Protein AF-A0A1S1RMV4-F1 (afdb_monomer_lite)

Secondary structure (DSSP, 8-state):
-----------PPPPPP-PPPTTPPSPSS-TT-B--SHHHHHHHTT--TTSHHHHHHHHHHT--HHHHHHHHHHSHHHHHHHHHHHH--SS--BHHHHHHHHHHHHTT--

Radius of gyration: 17.48 Å; chains: 1; bounding box: 34×52×51 Å

pLDDT: mean 86.1, std 17.32, range [43.5, 98.0]

Structure (mmCIF, N/CA/C/O backbone):
data_AF-A0A1S1RMV4-F1
#
_entry.id   AF-A0A1S1RMV4-F1
#
loop_
_atom_site.group_PDB
_atom_site.id
_atom_site.type_symbol
_atom_site.label_atom_id
_atom_site.label_alt_id
_atom_site.label_comp_id
_atom_site.label_asym_id
_atom_site.label_entity_id
_atom_site.label_seq_id
_atom_site.pdbx_PDB_ins_code
_atom_site.Cartn_x
_atom_site.Cartn_y
_atom_site.Cartn_z
_atom_site.occupancy
_atom_site.B_iso_or_equiv
_atom_site.auth_seq_id
_atom_site.auth_comp_id
_atom_site.auth_asym_id
_atom_site.auth_atom_id
_atom_site.pdbx_PDB_model_num
ATOM 1 N N . MET A 1 1 ? 20.448 40.336 -37.670 1.00 48.19 1 MET A N 1
ATOM 2 C CA . MET A 1 1 ? 21.277 39.481 -36.791 1.00 48.19 1 MET A CA 1
ATOM 3 C C . MET A 1 1 ? 20.400 39.172 -35.580 1.00 48.19 1 MET A C 1
ATOM 5 O O . MET A 1 1 ? 20.154 40.092 -34.823 1.00 48.19 1 MET A O 1
ATOM 9 N N . GLY A 1 2 ? 19.611 38.089 -35.540 1.00 43.50 2 GLY A N 1
ATOM 10 C CA . GLY A 1 2 ? 20.026 36.703 -35.251 1.00 43.50 2 GLY A CA 1
ATOM 11 C C . GLY A 1 2 ? 20.672 36.652 -33.860 1.00 43.50 2 GLY A C 1
ATOM 12 O O . GLY A 1 2 ? 21.770 37.173 -33.739 1.00 43.50 2 GLY A O 1
ATOM 13 N N . GLY A 1 3 ? 20.090 36.156 -32.769 1.00 44.12 3 GLY A N 1
ATOM 14 C CA . GLY A 1 3 ? 19.024 35.174 -32.568 1.00 44.12 3 GLY A CA 1
ATOM 15 C C . GLY A 1 3 ? 19.479 34.256 -31.422 1.00 44.12 3 GLY A C 1
ATOM 16 O O . GLY A 1 3 ? 20.334 33.409 -31.634 1.00 44.12 3 GLY A O 1
ATOM 17 N N . GLU A 1 4 ? 18.988 34.552 -30.218 1.00 50.44 4 GLU A N 1
ATOM 18 C CA . GLU A 1 4 ? 18.874 33.756 -28.980 1.00 50.44 4 GLU A CA 1
ATOM 19 C C . GLU A 1 4 ? 19.614 32.402 -28.877 1.00 50.44 4 GLU A C 1
ATOM 21 O O . GLU A 1 4 ? 19.251 31.409 -29.501 1.00 50.44 4 GLU A O 1
ATOM 2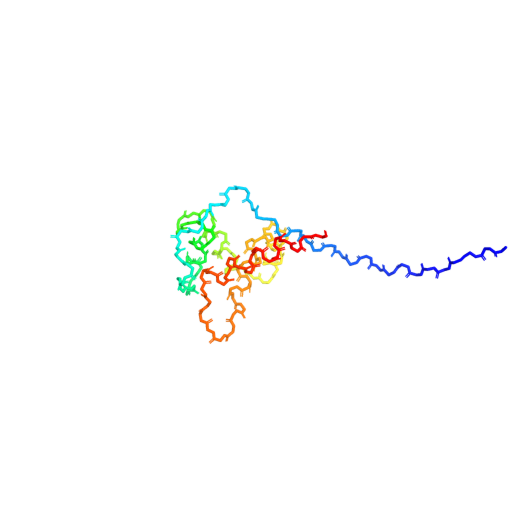6 N N . GLY A 1 5 ? 20.589 32.332 -27.963 1.00 43.97 5 GLY A N 1
ATOM 27 C CA . GLY A 1 5 ? 21.186 31.088 -27.470 1.00 43.97 5 GLY A CA 1
ATOM 28 C C . GLY A 1 5 ? 20.604 30.697 -26.111 1.00 43.97 5 GLY A C 1
ATOM 29 O O . GLY A 1 5 ? 21.245 30.895 -25.083 1.00 43.97 5 GLY A O 1
ATOM 30 N N . GLY A 1 6 ? 19.380 30.168 -26.095 1.00 46.47 6 GLY A N 1
ATOM 31 C CA . GLY A 1 6 ? 18.793 29.545 -24.909 1.00 46.47 6 GLY A CA 1
ATOM 32 C C . GLY A 1 6 ? 19.324 28.123 -24.737 1.00 46.47 6 GLY A C 1
ATOM 33 O O . GLY A 1 6 ? 18.925 27.213 -25.459 1.00 46.47 6 GLY A O 1
ATOM 34 N N . THR A 1 7 ? 20.232 27.912 -23.786 1.00 48.56 7 THR A N 1
ATOM 35 C CA . THR A 1 7 ? 20.706 26.580 -23.389 1.00 48.56 7 THR A CA 1
ATOM 36 C C . THR A 1 7 ? 19.579 25.806 -22.705 1.00 48.56 7 THR A C 1
ATOM 38 O O . THR A 1 7 ? 19.363 25.935 -21.499 1.00 48.56 7 THR A O 1
ATOM 41 N N . GLY A 1 8 ? 18.855 24.997 -23.480 1.00 45.00 8 GLY A N 1
ATOM 42 C CA . GLY A 1 8 ? 17.948 23.977 -22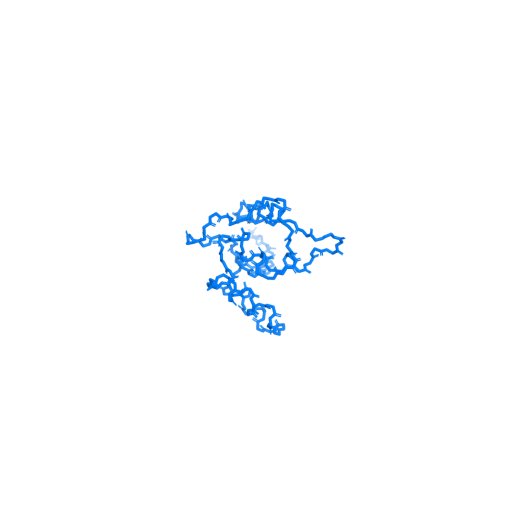.967 1.00 45.00 8 GLY A CA 1
ATOM 43 C C . GLY A 1 8 ? 18.745 22.919 -22.208 1.00 45.00 8 GLY A C 1
ATOM 44 O O . GLY A 1 8 ? 19.361 22.044 -22.813 1.00 45.00 8 GLY A O 1
ATOM 45 N N . GLY A 1 9 ? 18.767 23.025 -20.878 1.00 43.91 9 GLY A N 1
ATOM 46 C CA . GLY A 1 9 ? 19.275 21.962 -20.013 1.00 43.91 9 GLY A CA 1
ATOM 47 C C . GLY A 1 9 ? 18.513 20.653 -20.265 1.00 43.91 9 GLY A C 1
ATOM 48 O O . GLY A 1 9 ? 17.359 20.698 -20.701 1.00 43.91 9 GLY A O 1
ATOM 49 N N . PRO A 1 10 ? 19.132 19.485 -20.018 1.00 47.22 10 PRO A N 1
ATOM 50 C CA . PRO A 1 10 ? 18.503 18.202 -20.297 1.00 47.22 10 PRO A CA 1
ATOM 51 C C . PRO A 1 10 ? 17.166 18.121 -19.562 1.00 47.22 10 PRO A C 1
ATOM 53 O O . PRO A 1 10 ? 17.108 18.286 -18.340 1.00 47.22 10 PRO A O 1
ATOM 56 N N . ALA A 1 11 ? 16.094 17.893 -20.324 1.00 51.66 11 ALA A N 1
ATOM 57 C CA . ALA A 1 11 ? 14.762 17.689 -19.785 1.00 51.66 11 ALA A CA 1
ATOM 58 C C . ALA A 1 11 ? 14.845 16.584 -18.730 1.00 51.66 11 ALA A C 1
ATOM 60 O O . ALA A 1 11 ? 15.192 15.439 -19.029 1.00 51.66 11 ALA A O 1
ATOM 61 N N . ARG A 1 12 ? 14.591 16.952 -17.471 1.00 47.34 12 ARG A N 1
ATOM 62 C CA . ARG A 1 12 ? 14.507 15.997 -16.370 1.00 47.34 12 ARG A CA 1
ATOM 63 C C . ARG A 1 12 ? 13.507 14.921 -16.807 1.00 47.34 12 ARG A C 1
ATOM 65 O O . ARG A 1 12 ? 12.409 15.303 -17.216 1.00 47.34 12 ARG A O 1
ATOM 72 N N . PRO A 1 13 ? 13.852 13.620 -16.771 1.00 50.41 13 PRO A N 1
ATOM 73 C CA . PRO A 1 13 ? 12.902 12.588 -17.154 1.00 50.41 13 PRO A CA 1
ATOM 74 C C . PRO A 1 13 ? 11.644 12.780 -16.311 1.00 50.41 13 PRO A C 1
ATOM 76 O O . PRO A 1 13 ? 11.724 12.864 -15.080 1.00 50.41 13 PRO A O 1
ATOM 79 N N . ALA A 1 14 ? 10.507 12.946 -16.987 1.00 56.53 14 ALA A N 1
ATOM 80 C CA . ALA A 1 14 ? 9.228 13.119 -16.324 1.00 56.53 14 ALA A CA 1
ATOM 81 C C . ALA A 1 14 ? 9.022 11.922 -15.392 1.00 56.53 14 ALA A C 1
ATOM 83 O O . ALA A 1 14 ? 9.171 10.769 -15.807 1.00 56.53 14 ALA A O 1
ATOM 84 N N . ARG A 1 15 ? 8.739 12.186 -14.111 1.00 60.19 15 ARG A N 1
ATOM 85 C CA . ARG A 1 15 ? 8.345 11.106 -13.204 1.00 60.19 15 ARG A CA 1
ATOM 86 C C . ARG A 1 15 ? 7.093 10.446 -13.789 1.00 60.19 15 ARG A C 1
ATOM 88 O O . ARG A 1 15 ? 6.208 11.178 -14.234 1.00 60.19 15 ARG A O 1
ATOM 95 N N . PRO A 1 16 ? 7.000 9.104 -13.786 1.00 65.81 16 PRO A N 1
ATOM 96 C CA . PRO A 1 16 ? 5.772 8.429 -14.176 1.00 65.81 16 PRO A CA 1
ATOM 97 C C . PRO A 1 16 ? 4.601 9.002 -13.380 1.00 65.81 16 PRO A C 1
ATOM 99 O O . PRO A 1 16 ? 4.718 9.197 -12.167 1.00 65.81 16 PRO A O 1
ATOM 102 N N . ALA A 1 17 ? 3.488 9.279 -14.058 1.00 70.44 17 ALA A N 1
ATOM 103 C CA . ALA A 1 17 ? 2.276 9.708 -13.382 1.00 70.44 17 ALA A CA 1
ATOM 104 C C . ALA A 1 17 ? 1.840 8.614 -12.392 1.00 70.44 17 ALA A C 1
ATOM 106 O O . ALA A 1 17 ? 1.746 7.435 -12.747 1.00 70.44 17 ALA A O 1
ATOM 107 N N . LEU A 1 18 ? 1.587 9.004 -11.143 1.00 87.00 18 LEU A N 1
ATOM 108 C CA . LEU A 1 18 ? 1.127 8.107 -10.085 1.00 87.00 18 LEU A CA 1
ATOM 109 C C . LEU A 1 18 ? -0.382 7.906 -10.219 1.00 87.00 18 LEU A C 1
ATOM 111 O O . LEU A 1 18 ? -1.165 8.406 -9.423 1.00 87.00 18 LEU A O 1
ATOM 115 N N . ILE A 1 19 ? -0.788 7.200 -11.273 1.00 87.94 19 ILE A N 1
ATOM 116 C CA . ILE A 1 19 ? -2.197 6.955 -11.581 1.00 87.94 19 ILE A CA 1
ATOM 117 C C . ILE A 1 19 ? -2.668 5.717 -10.826 1.00 87.94 19 ILE A C 1
ATOM 119 O O . ILE A 1 19 ? -2.099 4.632 -10.971 1.00 87.94 19 ILE A O 1
ATOM 123 N N . ARG A 1 20 ? -3.746 5.877 -10.057 1.00 90.69 20 ARG A N 1
ATOM 124 C CA . ARG A 1 20 ? -4.441 4.765 -9.415 1.00 90.69 20 ARG A CA 1
ATOM 125 C C . ARG A 1 20 ? -5.009 3.808 -10.467 1.00 90.69 20 ARG A C 1
ATOM 127 O O . ARG A 1 20 ? -5.790 4.242 -11.316 1.00 90.69 20 ARG A O 1
ATOM 134 N N . PRO A 1 21 ? -4.696 2.503 -10.404 1.00 90.56 21 PRO A N 1
ATOM 135 C CA . PRO A 1 21 ? -5.304 1.540 -11.312 1.00 90.56 21 PRO A CA 1
ATOM 136 C C . PRO A 1 21 ? -6.823 1.442 -11.115 1.00 90.56 21 PRO A C 1
ATOM 138 O O . PRO A 1 21 ? -7.314 1.418 -9.985 1.00 90.56 21 PRO A O 1
ATOM 141 N N . SER A 1 22 ? -7.579 1.338 -12.212 1.00 91.19 22 SER A N 1
ATOM 142 C CA . SER A 1 22 ? -9.053 1.387 -12.201 1.00 91.19 22 SER A CA 1
ATOM 143 C C . SER A 1 22 ? -9.721 0.228 -11.454 1.00 91.19 22 SER A C 1
ATOM 145 O O . SER A 1 22 ? -10.858 0.349 -11.009 1.00 91.19 22 SER A O 1
ATOM 147 N N . TRP A 1 23 ? -9.016 -0.892 -11.290 1.00 86.19 23 TRP A N 1
ATOM 148 C CA . TRP A 1 23 ? -9.487 -2.059 -10.543 1.00 86.19 23 TRP A CA 1
ATOM 149 C C . TRP A 1 23 ? -9.272 -1.952 -9.025 1.00 86.19 23 TRP A C 1
ATOM 151 O O . TRP A 1 23 ? -9.691 -2.845 -8.286 1.00 86.19 23 TRP A O 1
ATOM 161 N N . VAL A 1 24 ? -8.609 -0.896 -8.540 1.00 90.62 24 VAL A N 1
ATOM 162 C CA . VAL A 1 24 ? -8.394 -0.673 -7.106 1.00 90.62 24 VAL A CA 1
ATOM 163 C C . VAL A 1 24 ? -9.711 -0.289 -6.443 1.00 90.62 24 VAL A C 1
ATOM 165 O O . VAL A 1 24 ? -10.284 0.765 -6.725 1.00 90.62 24 VAL A O 1
ATOM 168 N N . ARG A 1 25 ? -10.165 -1.120 -5.506 1.00 93.25 25 ARG A N 1
ATOM 169 C CA . ARG A 1 25 ? -11.398 -0.903 -4.739 1.00 93.25 25 ARG A CA 1
ATOM 170 C C . ARG A 1 25 ? -11.209 0.169 -3.656 1.00 93.25 25 ARG A C 1
ATOM 172 O O . ARG A 1 25 ? -10.079 0.572 -3.385 1.00 93.25 25 ARG A O 1
ATOM 179 N N . PRO A 1 26 ? -12.292 0.682 -3.050 1.00 95.00 26 PRO A N 1
ATOM 180 C CA . PRO A 1 26 ? -12.188 1.459 -1.818 1.00 95.00 26 PRO A CA 1
ATOM 181 C C . PRO A 1 26 ? -11.455 0.679 -0.722 1.00 95.00 26 PRO A C 1
ATOM 183 O O . PRO A 1 26 ? -11.446 -0.551 -0.758 1.00 95.00 26 PRO A O 1
ATOM 186 N N . SER A 1 27 ? -10.875 1.404 0.238 1.00 96.69 27 SER A N 1
ATOM 187 C CA . SER A 1 27 ? -10.235 0.814 1.419 1.00 96.69 27 SER A CA 1
ATOM 188 C C . SER A 1 27 ? -11.135 -0.226 2.083 1.00 96.69 27 SER A C 1
ATOM 190 O O . SER A 1 27 ? -12.342 -0.016 2.218 1.00 96.69 27 SER A O 1
ATOM 192 N N . ALA A 1 28 ? -10.537 -1.339 2.503 1.00 96.94 28 ALA A N 1
ATOM 193 C CA . ALA A 1 28 ? -11.209 -2.395 3.253 1.00 96.94 28 ALA A CA 1
ATOM 194 C C . ALA A 1 28 ? -11.183 -2.157 4.775 1.00 96.94 28 ALA A C 1
ATOM 196 O O . ALA A 1 28 ? -11.774 -2.934 5.523 1.00 96.94 28 ALA A O 1
ATOM 197 N N . VAL A 1 29 ? -10.495 -1.107 5.230 1.00 97.94 29 VAL A N 1
ATOM 198 C CA . VAL A 1 29 ? -10.311 -0.741 6.643 1.00 97.94 29 VAL A CA 1
ATOM 199 C C . VAL A 1 29 ? -10.666 0.733 6.875 1.00 97.94 29 VAL A C 1
ATOM 201 O O . VAL A 1 29 ? -10.599 1.525 5.925 1.00 97.94 29 VAL A O 1
ATOM 204 N N . PRO A 1 30 ? -11.066 1.115 8.102 1.00 97.81 30 PRO A N 1
ATOM 205 C CA . PRO A 1 30 ? -11.363 2.506 8.435 1.00 97.81 30 PRO A CA 1
ATOM 206 C C . PRO A 1 30 ? -10.096 3.378 8.450 1.00 97.81 30 PRO A C 1
ATOM 208 O O . PRO A 1 30 ? -8.978 2.870 8.525 1.00 97.81 30 PRO A O 1
ATOM 211 N N . ASP A 1 31 ? -10.272 4.700 8.377 1.00 97.62 31 ASP A N 1
ATOM 212 C CA . ASP A 1 31 ? -9.172 5.671 8.252 1.00 97.62 31 ASP A CA 1
ATOM 213 C C . ASP A 1 31 ? -8.222 5.698 9.467 1.00 97.62 31 ASP A C 1
ATOM 215 O O . ASP A 1 31 ? -7.064 6.093 9.329 1.00 97.62 31 ASP A O 1
ATOM 219 N N . ASP A 1 32 ? -8.678 5.279 10.646 1.00 97.19 32 ASP A N 1
ATOM 220 C CA . ASP A 1 32 ? -7.892 5.185 11.881 1.00 97.19 32 ASP A CA 1
ATOM 221 C C . ASP A 1 32 ? -7.138 3.851 12.032 1.00 97.19 32 ASP A C 1
ATOM 223 O O . ASP A 1 32 ? -6.379 3.684 12.987 1.00 97.19 32 ASP A O 1
ATOM 227 N N . HIS A 1 33 ? -7.290 2.915 11.086 1.00 97.12 33 HIS A N 1
ATOM 228 C CA . HIS A 1 33 ? -6.600 1.622 11.117 1.00 97.12 33 HIS A CA 1
ATOM 229 C C . HIS A 1 33 ? -5.073 1.800 11.025 1.00 97.12 33 HIS A C 1
ATOM 231 O O . HIS A 1 33 ? -4.601 2.399 10.051 1.00 97.12 33 HIS A O 1
ATOM 237 N N . PRO A 1 34 ? -4.289 1.274 11.984 1.00 96.75 34 PRO A N 1
ATOM 238 C CA . PRO A 1 34 ? -2.833 1.360 11.958 1.00 96.75 34 PRO A CA 1
ATOM 239 C C . PRO A 1 34 ? -2.231 0.464 10.867 1.00 96.75 34 PRO A C 1
ATOM 241 O O . PRO A 1 34 ? -2.673 -0.659 10.637 1.00 96.75 34 PRO A O 1
ATOM 244 N N . LEU A 1 35 ? -1.194 0.953 10.188 1.00 96.19 35 LEU A N 1
ATOM 245 C CA . LEU A 1 35 ? -0.487 0.216 9.142 1.00 96.19 35 LEU A CA 1
ATOM 246 C C . LEU A 1 35 ? 0.796 -0.415 9.694 1.00 96.19 35 LEU A C 1
ATOM 248 O O . LEU A 1 35 ? 1.894 0.103 9.484 1.00 96.19 35 LEU A O 1
ATOM 252 N N . ASP A 1 36 ? 0.673 -1.543 10.388 1.00 94.50 36 ASP A N 1
ATOM 253 C CA . ASP A 1 36 ? 1.818 -2.236 10.997 1.00 94.50 36 ASP A CA 1
ATOM 254 C C . ASP A 1 36 ? 2.526 -3.199 10.028 1.00 94.50 36 ASP A C 1
ATOM 256 O O . ASP A 1 36 ? 3.691 -3.562 10.217 1.00 94.50 36 ASP A O 1
ATOM 260 N N . SER A 1 37 ? 1.848 -3.605 8.954 1.00 95.12 37 SER A N 1
ATOM 261 C CA . SER A 1 37 ? 2.347 -4.595 8.001 1.00 95.12 37 SER A CA 1
ATOM 262 C C . SER A 1 37 ? 2.018 -4.262 6.544 1.00 95.12 37 SER A C 1
ATOM 264 O O . SER A 1 37 ? 1.182 -3.414 6.233 1.00 95.12 37 SER A O 1
ATOM 266 N N . THR A 1 38 ? 2.641 -4.990 5.608 1.00 95.75 38 THR A N 1
ATOM 267 C CA . THR A 1 38 ? 2.270 -4.905 4.185 1.00 95.75 38 THR A CA 1
ATOM 268 C C . THR A 1 38 ? 0.828 -5.334 3.927 1.00 95.75 38 THR A C 1
ATOM 270 O O . THR A 1 38 ? 0.237 -4.888 2.947 1.00 95.75 38 THR A O 1
ATOM 273 N N . ASP A 1 39 ? 0.264 -6.193 4.777 1.00 96.56 39 ASP A N 1
ATOM 274 C CA . ASP A 1 39 ? -1.107 -6.675 4.629 1.00 96.56 39 ASP A CA 1
ATOM 275 C C . ASP A 1 39 ? -2.111 -5.585 5.050 1.00 96.56 39 ASP A C 1
ATOM 277 O O . ASP A 1 39 ? -3.129 -5.412 4.380 1.00 96.56 39 ASP A O 1
ATOM 281 N N . ASP A 1 40 ? -1.782 -4.765 6.055 1.00 97.25 40 ASP A N 1
ATOM 282 C CA . ASP A 1 40 ? -2.568 -3.576 6.423 1.00 97.25 40 ASP A CA 1
ATOM 283 C C . ASP A 1 40 ? -2.555 -2.530 5.310 1.00 97.25 40 ASP A C 1
ATOM 285 O O . ASP A 1 40 ? -3.595 -1.985 4.938 1.00 97.25 40 ASP A O 1
ATOM 289 N N . VAL A 1 41 ? -1.386 -2.302 4.703 1.00 97.56 41 VAL A N 1
ATOM 290 C CA . VAL A 1 41 ? -1.274 -1.443 3.516 1.00 97.56 41 VAL A CA 1
ATOM 291 C C . VAL A 1 41 ? -2.121 -2.011 2.375 1.00 97.56 41 VAL A C 1
ATOM 293 O O . VAL A 1 41 ? -2.833 -1.263 1.710 1.00 97.56 41 VAL A O 1
ATOM 296 N N . ALA A 1 42 ? -2.109 -3.329 2.154 1.00 97.69 42 ALA A N 1
ATOM 297 C CA . ALA A 1 42 ? -2.934 -3.948 1.121 1.00 97.69 42 ALA A CA 1
ATOM 298 C C . ALA A 1 42 ? -4.430 -3.706 1.363 1.00 97.69 42 ALA A C 1
ATOM 300 O O . ALA A 1 42 ? -5.143 -3.368 0.418 1.00 97.69 42 ALA A O 1
ATOM 301 N N . LEU A 1 43 ? -4.893 -3.848 2.608 1.00 98.00 43 LEU A N 1
ATOM 302 C CA . LEU A 1 43 ? -6.273 -3.571 3.009 1.00 98.00 43 LEU A CA 1
ATOM 303 C C . LEU A 1 43 ? -6.643 -2.096 2.805 1.00 98.00 43 LEU A C 1
ATOM 305 O O . LEU A 1 43 ? -7.689 -1.807 2.220 1.00 98.00 43 LEU A O 1
ATOM 309 N N . ALA A 1 44 ? -5.773 -1.167 3.209 1.00 97.81 44 ALA A N 1
ATOM 310 C CA . ALA A 1 44 ? -5.979 0.269 3.022 1.00 97.81 44 ALA A CA 1
ATOM 311 C C . ALA A 1 44 ? -6.093 0.650 1.536 1.00 97.81 44 ALA A C 1
ATOM 313 O O . ALA A 1 44 ? -6.926 1.466 1.148 1.00 97.81 44 ALA A O 1
ATOM 314 N N . LEU A 1 45 ? -5.320 -0.007 0.669 1.00 97.00 45 LEU A N 1
ATOM 315 C CA . LEU A 1 45 ? -5.393 0.156 -0.785 1.00 97.00 45 LEU A CA 1
ATOM 316 C C . LEU A 1 45 ? -6.534 -0.665 -1.429 1.00 97.00 45 LEU A C 1
ATOM 318 O O . LEU A 1 45 ? -6.508 -0.909 -2.634 1.00 97.00 45 LEU A O 1
ATOM 322 N N . GLY A 1 46 ? -7.520 -1.127 -0.654 1.00 95.94 46 GLY A N 1
ATOM 323 C CA . GLY A 1 46 ? -8.709 -1.839 -1.143 1.00 95.94 46 GLY A CA 1
ATOM 324 C C . GLY A 1 46 ? -8.469 -3.279 -1.605 1.00 95.94 46 GLY A C 1
ATOM 325 O O . GLY A 1 46 ? -9.262 -3.842 -2.364 1.00 95.94 46 GLY A O 1
ATOM 326 N N . GLY A 1 47 ? -7.350 -3.871 -1.196 1.00 95.25 47 GLY A N 1
ATOM 327 C CA . GLY A 1 47 ? -7.018 -5.275 -1.399 1.00 95.25 47 GLY A CA 1
ATOM 328 C C . GLY A 1 47 ? -7.474 -6.177 -0.248 1.00 95.25 47 GLY A C 1
ATOM 329 O O . GLY A 1 47 ? -8.366 -5.851 0.528 1.00 95.25 47 GLY A O 1
ATOM 330 N N . SER A 1 48 ? -6.839 -7.344 -0.158 1.00 94.88 48 SER A N 1
ATOM 331 C CA . SER A 1 48 ? -6.961 -8.302 0.942 1.00 94.88 48 SER A CA 1
ATOM 332 C C . SER A 1 48 ? -5.606 -8.993 1.150 1.00 94.88 48 SER A C 1
ATOM 334 O O . SER A 1 48 ? -4.758 -8.916 0.257 1.00 94.88 48 SER A O 1
ATOM 336 N N . PRO A 1 49 ? -5.385 -9.728 2.256 1.00 92.19 49 PRO A N 1
ATOM 337 C CA . PRO A 1 49 ? -4.120 -10.433 2.494 1.00 92.19 49 PRO A CA 1
ATOM 338 C C . PRO A 1 49 ? -3.757 -11.486 1.431 1.00 92.19 49 PRO A C 1
ATOM 340 O O . PRO A 1 49 ? -2.617 -11.938 1.362 1.00 92.19 49 PRO A O 1
ATOM 343 N N . THR A 1 50 ? -4.706 -11.903 0.594 1.00 94.38 50 THR A N 1
ATOM 344 C CA . THR A 1 50 ? -4.497 -12.876 -0.492 1.00 94.38 50 THR A CA 1
ATOM 345 C C . THR A 1 50 ? -4.707 -12.271 -1.879 1.00 94.38 50 THR A C 1
ATOM 347 O O . THR A 1 50 ? -4.764 -13.003 -2.866 1.00 94.38 50 THR A O 1
ATOM 350 N N . SER A 1 51 ? -4.862 -10.947 -1.980 1.00 94.44 51 SER A N 1
ATOM 351 C CA . SER A 1 51 ? -5.051 -10.284 -3.266 1.00 94.44 51 SER A CA 1
ATOM 352 C C . SER A 1 51 ? -3.725 -9.997 -3.963 1.00 94.44 51 SER A C 1
ATOM 354 O O . SER A 1 51 ? -2.666 -9.897 -3.342 1.00 94.44 51 SER A O 1
ATOM 356 N N . TRP A 1 52 ? -3.817 -9.739 -5.268 1.00 93.31 52 TRP A N 1
ATOM 357 C CA . TRP A 1 52 ? -2.691 -9.266 -6.070 1.00 93.31 52 TRP A CA 1
ATOM 358 C C . TRP A 1 52 ? -2.003 -8.025 -5.467 1.00 93.31 52 TRP A C 1
ATOM 360 O O . TRP A 1 52 ? -0.782 -7.914 -5.524 1.00 93.31 52 TRP A O 1
ATOM 370 N N . THR A 1 53 ? -2.759 -7.122 -4.826 1.00 95.38 53 THR A N 1
ATOM 371 C CA . THR A 1 53 ? -2.201 -5.959 -4.112 1.00 95.38 53 THR A CA 1
ATOM 372 C C . THR A 1 53 ? -1.228 -6.386 -3.011 1.00 95.38 53 THR A C 1
ATOM 374 O O . THR A 1 53 ? -0.124 -5.849 -2.936 1.00 95.38 53 THR A O 1
ATOM 377 N N . ALA A 1 54 ? -1.607 -7.359 -2.175 1.00 95.31 54 ALA A N 1
ATOM 378 C CA . ALA A 1 54 ? -0.735 -7.854 -1.111 1.00 95.31 54 ALA A CA 1
ATOM 379 C C . ALA A 1 54 ? 0.516 -8.529 -1.684 1.00 95.31 54 ALA A C 1
ATOM 381 O O . ALA A 1 54 ? 1.623 -8.295 -1.197 1.00 95.31 54 ALA A O 1
ATOM 382 N N . ASP A 1 55 ? 0.374 -9.301 -2.761 1.00 96.25 55 ASP A N 1
ATOM 383 C CA . ASP A 1 55 ? 1.513 -9.957 -3.406 1.00 96.25 55 ASP A CA 1
ATOM 384 C C . ASP A 1 55 ? 2.505 -8.951 -3.999 1.00 96.25 55 ASP A C 1
ATOM 386 O O . ASP A 1 55 ? 3.713 -9.088 -3.796 1.00 96.25 55 ASP A O 1
ATOM 390 N N . VAL A 1 56 ? 2.021 -7.886 -4.644 1.00 96.19 56 VAL A N 1
ATOM 391 C CA . VAL A 1 56 ? 2.869 -6.785 -5.130 1.00 96.19 56 VAL A CA 1
ATOM 392 C C . VAL A 1 56 ? 3.634 -6.127 -3.980 1.00 96.19 56 VAL A C 1
ATOM 394 O O . VAL A 1 56 ? 4.848 -5.941 -4.081 1.00 96.19 56 VAL A O 1
ATOM 397 N N . LEU A 1 57 ? 2.964 -5.813 -2.869 1.00 97.38 57 LEU A N 1
ATOM 398 C CA . LEU A 1 57 ? 3.604 -5.190 -1.704 1.00 97.38 57 LEU A CA 1
ATOM 399 C C . LEU A 1 57 ? 4.654 -6.107 -1.064 1.00 97.38 57 LEU A C 1
ATOM 401 O O . LEU A 1 57 ? 5.732 -5.645 -0.690 1.00 97.38 57 LEU A O 1
ATOM 405 N N . ARG A 1 58 ? 4.401 -7.418 -1.004 1.00 96.88 58 ARG A N 1
ATOM 406 C CA . ARG A 1 58 ? 5.378 -8.413 -0.531 1.00 96.88 58 ARG A CA 1
ATOM 407 C C . ARG A 1 58 ? 6.584 -8.520 -1.456 1.00 96.88 58 ARG A C 1
ATOM 409 O O . ARG A 1 58 ? 7.706 -8.665 -0.971 1.00 96.88 58 ARG A O 1
ATOM 416 N N . ILE A 1 59 ? 6.378 -8.451 -2.771 1.00 97.56 59 ILE A N 1
ATOM 417 C CA . ILE A 1 59 ? 7.469 -8.434 -3.753 1.00 97.56 59 ILE A CA 1
ATOM 418 C C . ILE A 1 59 ? 8.319 -7.174 -3.566 1.00 97.56 59 ILE A C 1
ATOM 420 O O . ILE A 1 59 ? 9.543 -7.283 -3.499 1.00 97.56 59 ILE A O 1
ATOM 424 N N . LEU A 1 60 ? 7.698 -6.001 -3.417 1.00 97.12 60 LEU A N 1
ATOM 425 C CA . LEU A 1 60 ? 8.399 -4.744 -3.130 1.00 97.12 60 LEU A CA 1
ATOM 426 C C . LEU A 1 60 ? 9.209 -4.838 -1.828 1.00 97.12 60 LEU A C 1
ATOM 428 O O . LEU A 1 60 ? 10.382 -4.471 -1.813 1.00 97.12 60 LEU A O 1
ATOM 432 N N . ALA A 1 61 ? 8.627 -5.407 -0.769 1.00 95.94 61 ALA A N 1
ATOM 433 C CA . ALA A 1 61 ? 9.287 -5.579 0.525 1.00 95.94 61 ALA A CA 1
ATOM 434 C C . ALA A 1 61 ? 10.509 -6.505 0.495 1.00 95.94 61 ALA A C 1
ATOM 436 O O . ALA A 1 61 ? 11.446 -6.319 1.270 1.00 95.94 61 ALA A O 1
ATOM 437 N N . LYS A 1 62 ? 10.512 -7.490 -0.407 1.00 96.75 62 LYS A N 1
ATOM 438 C CA . LYS A 1 62 ? 11.604 -8.461 -0.579 1.00 96.75 62 LYS A CA 1
ATOM 439 C C . LYS A 1 62 ? 12.600 -8.073 -1.675 1.00 96.75 62 LYS A C 1
ATOM 441 O O . LYS A 1 62 ? 13.529 -8.833 -1.939 1.00 96.75 62 LYS A O 1
ATOM 446 N N . SER A 1 63 ? 12.389 -6.951 -2.358 1.00 97.25 63 SER A N 1
ATOM 447 C CA . SER A 1 63 ? 13.221 -6.550 -3.490 1.00 97.25 63 SER A CA 1
ATOM 448 C C . SER A 1 63 ? 14.523 -5.898 -3.034 1.00 97.25 63 SER A C 1
ATOM 450 O O . SER A 1 63 ? 14.528 -5.034 -2.160 1.00 97.25 63 SER A O 1
ATOM 452 N N . ASP A 1 64 ? 15.627 -6.280 -3.674 1.00 96.50 64 ASP A N 1
ATOM 453 C CA . ASP A 1 64 ? 16.881 -5.532 -3.607 1.00 96.50 64 ASP A CA 1
ATOM 454 C C . ASP A 1 64 ? 16.737 -4.152 -4.292 1.00 96.50 64 ASP A C 1
ATOM 456 O O . ASP A 1 64 ? 15.767 -3.926 -5.026 1.00 96.50 64 ASP A O 1
ATOM 460 N N . PRO A 1 65 ? 17.683 -3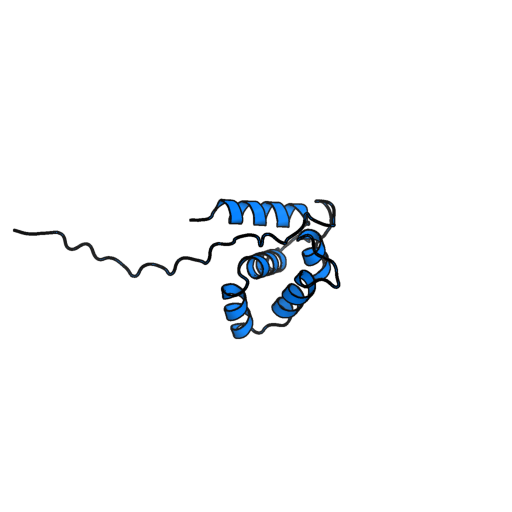.214 -4.094 1.00 94.31 65 PRO A N 1
ATOM 461 C CA . PRO A 1 65 ? 17.572 -1.865 -4.649 1.00 94.31 65 PRO A CA 1
ATOM 462 C C . PRO A 1 65 ? 17.410 -1.805 -6.176 1.00 94.31 65 PRO A C 1
ATOM 464 O O . PRO A 1 65 ? 16.692 -0.937 -6.673 1.00 94.31 65 PRO A O 1
ATOM 467 N N . ILE A 1 66 ? 18.035 -2.718 -6.927 1.00 94.44 66 ILE A N 1
ATOM 468 C CA . ILE A 1 66 ? 17.954 -2.742 -8.396 1.00 94.44 66 ILE A CA 1
ATOM 469 C C . ILE A 1 66 ? 16.556 -3.194 -8.820 1.00 94.44 66 ILE A C 1
ATOM 471 O O . ILE A 1 66 ? 15.903 -2.541 -9.638 1.00 94.44 66 ILE A O 1
ATOM 475 N N . ARG A 1 67 ? 16.059 -4.282 -8.227 1.00 94.69 67 ARG A N 1
ATOM 476 C CA . ARG A 1 67 ? 14.708 -4.786 -8.492 1.00 94.69 67 ARG A CA 1
ATOM 477 C C . ARG A 1 67 ? 13.635 -3.790 -8.057 1.00 94.69 67 ARG A C 1
ATOM 479 O O . ARG A 1 67 ? 12.664 -3.592 -8.781 1.00 94.69 67 ARG A O 1
ATOM 486 N N . LEU A 1 68 ? 13.822 -3.129 -6.918 1.00 94.50 68 LEU A N 1
ATOM 487 C CA . LEU A 1 68 ? 12.908 -2.105 -6.415 1.00 94.50 68 LEU A CA 1
ATOM 488 C C . LEU A 1 68 ? 12.841 -0.895 -7.355 1.00 94.50 68 LEU A C 1
ATOM 490 O O . LEU A 1 68 ? 11.750 -0.386 -7.616 1.00 94.50 68 LEU A O 1
ATOM 494 N N . ALA A 1 69 ? 13.976 -0.465 -7.916 1.00 92.75 69 ALA A N 1
ATOM 495 C CA . ALA A 1 69 ? 14.002 0.595 -8.920 1.00 92.75 69 ALA A CA 1
ATOM 496 C C . ALA A 1 69 ? 13.210 0.200 -10.179 1.00 92.75 69 ALA A C 1
ATOM 498 O O . ALA A 1 69 ? 12.387 0.983 -10.653 1.00 92.75 69 ALA A O 1
ATOM 499 N N . ALA A 1 70 ? 13.381 -1.031 -10.672 1.00 93.62 70 ALA A N 1
ATOM 500 C CA . ALA A 1 70 ? 12.615 -1.539 -11.811 1.00 93.62 70 ALA A CA 1
ATOM 501 C C . ALA A 1 70 ? 11.103 -1.606 -11.515 1.00 93.62 70 ALA A C 1
ATOM 503 O O . ALA A 1 70 ? 10.287 -1.161 -12.323 1.00 93.62 70 ALA A O 1
ATOM 504 N N . LEU A 1 71 ? 10.717 -2.094 -10.333 1.00 94.06 71 LEU A N 1
ATOM 505 C CA . LEU A 1 71 ? 9.314 -2.149 -9.909 1.00 94.06 71 LEU A CA 1
ATOM 506 C C . LEU A 1 71 ? 8.700 -0.762 -9.712 1.00 94.06 71 LEU A C 1
ATOM 508 O O . LEU A 1 71 ? 7.519 -0.586 -9.985 1.00 94.06 71 LEU A O 1
ATOM 512 N N . THR A 1 72 ? 9.487 0.234 -9.302 1.00 93.38 72 THR A N 1
ATOM 513 C CA . THR A 1 72 ? 9.021 1.626 -9.195 1.00 93.38 72 THR A CA 1
ATOM 514 C C . THR A 1 72 ? 8.648 2.207 -10.558 1.00 93.38 72 THR A C 1
ATOM 516 O O . THR A 1 72 ? 7.748 3.035 -10.643 1.00 93.38 72 THR A O 1
ATOM 519 N N . VAL A 1 73 ? 9.291 1.753 -11.636 1.00 91.94 73 VAL A N 1
ATOM 520 C CA . VAL A 1 73 ? 8.917 2.136 -13.004 1.00 91.94 73 VAL A CA 1
ATOM 521 C C . VAL A 1 73 ? 7.686 1.361 -13.478 1.00 91.94 73 VAL A C 1
ATOM 523 O O . VAL A 1 73 ? 6.790 1.950 -14.073 1.00 91.94 73 VAL A O 1
ATOM 526 N N . ALA A 1 74 ? 7.628 0.052 -13.213 1.00 92.31 74 ALA A N 1
ATOM 527 C CA . ALA A 1 74 ? 6.553 -0.815 -13.702 1.00 92.31 74 ALA A CA 1
ATOM 528 C C . ALA A 1 74 ? 5.220 -0.637 -12.952 1.00 92.31 74 ALA A C 1
ATOM 530 O O . ALA A 1 74 ? 4.152 -0.758 -13.546 1.00 92.31 74 ALA A O 1
ATOM 531 N N . LEU A 1 75 ? 5.278 -0.374 -11.645 1.00 93.88 75 LEU A N 1
ATOM 532 C CA . LEU A 1 75 ? 4.135 -0.307 -10.730 1.00 93.88 75 LEU A CA 1
ATOM 533 C C . LEU A 1 75 ? 4.219 0.959 -9.859 1.00 93.88 75 LEU A C 1
ATOM 535 O O . LEU A 1 75 ? 4.256 0.864 -8.628 1.00 93.88 75 LEU A O 1
ATOM 539 N N . PRO A 1 76 ? 4.256 2.157 -10.470 1.00 94.19 76 PRO A N 1
ATOM 540 C CA . PRO A 1 76 ? 4.643 3.384 -9.781 1.00 94.19 76 PRO A CA 1
ATOM 541 C C . PRO A 1 76 ? 3.700 3.738 -8.622 1.00 94.19 76 PRO A C 1
ATOM 543 O O . PRO A 1 76 ? 4.169 4.142 -7.562 1.00 94.19 76 PRO A O 1
ATOM 546 N N . TRP A 1 77 ? 2.392 3.499 -8.769 1.00 95.00 77 TRP A N 1
ATOM 547 C CA . TRP A 1 77 ? 1.399 3.767 -7.721 1.00 95.00 77 TRP A CA 1
ATOM 548 C C . TRP A 1 77 ? 1.598 2.893 -6.469 1.00 95.00 77 TRP A C 1
ATOM 550 O O . TRP A 1 77 ? 1.671 3.408 -5.355 1.00 95.00 77 TRP A O 1
ATOM 560 N N . TYR A 1 78 ? 1.774 1.577 -6.642 1.00 96.12 78 TYR A N 1
ATOM 561 C CA . TYR A 1 78 ? 2.012 0.653 -5.522 1.00 96.12 78 TYR A CA 1
ATOM 562 C C . TYR A 1 78 ? 3.386 0.854 -4.885 1.00 96.12 78 TYR A C 1
ATOM 564 O O . TYR A 1 78 ? 3.517 0.802 -3.662 1.00 96.12 78 TYR A O 1
ATOM 572 N N . ALA A 1 79 ? 4.409 1.106 -5.705 1.00 96.06 79 ALA A N 1
ATOM 573 C CA . ALA A 1 79 ? 5.750 1.395 -5.219 1.00 96.06 79 ALA A CA 1
ATOM 574 C C . ALA A 1 79 ? 5.768 2.675 -4.378 1.00 96.06 79 ALA A C 1
ATOM 576 O O . ALA A 1 79 ? 6.390 2.692 -3.319 1.00 96.06 79 ALA A O 1
ATOM 577 N N . TYR A 1 80 ? 5.047 3.717 -4.801 1.00 95.75 80 TYR A N 1
ATOM 578 C CA . TYR A 1 80 ? 4.928 4.948 -4.028 1.00 95.75 80 TYR A CA 1
ATOM 579 C C . TYR A 1 80 ? 4.255 4.712 -2.674 1.00 95.75 80 TYR A C 1
ATOM 581 O O . TYR A 1 80 ? 4.832 5.078 -1.652 1.00 95.75 80 TYR A O 1
ATOM 589 N N . ALA A 1 81 ? 3.099 4.039 -2.649 1.00 96.62 81 ALA A N 1
ATOM 590 C CA . ALA A 1 81 ? 2.393 3.713 -1.408 1.00 96.62 81 ALA A CA 1
ATOM 591 C C . ALA A 1 81 ? 3.291 2.944 -0.422 1.00 96.62 81 ALA A C 1
ATOM 593 O O . ALA A 1 81 ? 3.413 3.317 0.745 1.00 96.62 81 ALA A O 1
ATOM 594 N N . TYR A 1 82 ? 3.983 1.910 -0.912 1.00 96.94 82 TYR A N 1
ATOM 595 C CA . TYR A 1 82 ? 4.920 1.119 -0.117 1.00 96.94 82 TYR A CA 1
ATOM 596 C C . TYR A 1 82 ? 6.083 1.962 0.424 1.00 96.94 82 TYR A C 1
ATOM 598 O O . TYR A 1 82 ? 6.404 1.896 1.610 1.00 96.94 82 TYR A O 1
ATOM 606 N N . LEU A 1 83 ? 6.725 2.756 -0.435 1.00 95.38 83 LEU A N 1
ATOM 607 C CA . LEU A 1 83 ? 7.881 3.565 -0.056 1.00 95.38 83 LEU A CA 1
ATOM 608 C C . LEU A 1 83 ? 7.513 4.676 0.922 1.00 95.38 83 LEU A C 1
ATOM 610 O O . LEU A 1 83 ? 8.314 4.962 1.810 1.00 95.38 83 LEU A O 1
ATOM 614 N N . TRP A 1 84 ? 6.339 5.289 0.767 1.00 95.38 84 TRP A N 1
ATOM 615 C CA . TRP A 1 84 ? 5.820 6.278 1.706 1.00 95.38 84 TRP A CA 1
ATOM 616 C C . TRP A 1 84 ? 5.586 5.644 3.077 1.00 95.38 84 TRP A C 1
A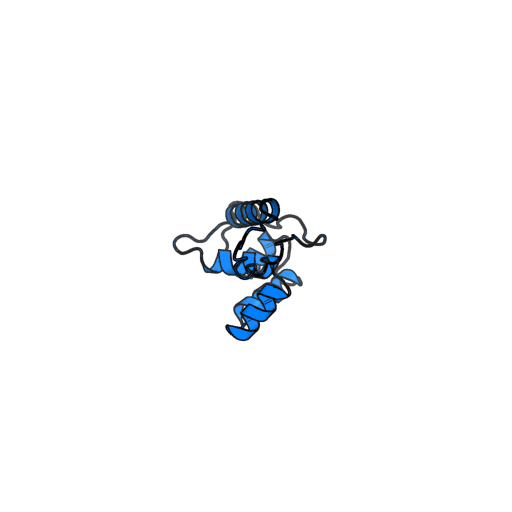TOM 618 O O . TRP A 1 84 ? 6.152 6.108 4.065 1.00 95.38 84 TRP A O 1
ATOM 628 N N . TRP A 1 85 ? 4.864 4.519 3.120 1.00 96.06 85 TRP A N 1
ATOM 629 C CA . TRP A 1 85 ? 4.585 3.784 4.356 1.00 96.06 85 TRP A CA 1
ATOM 630 C C . TRP A 1 85 ? 5.875 3.383 5.084 1.00 96.06 85 TRP A C 1
ATOM 632 O O . TRP A 1 85 ? 6.031 3.641 6.274 1.00 96.06 85 TRP A O 1
ATOM 642 N N . ARG A 1 86 ? 6.861 2.842 4.357 1.00 93.88 86 ARG A N 1
ATOM 643 C CA . ARG A 1 86 ? 8.167 2.461 4.925 1.00 93.88 86 ARG A CA 1
ATOM 644 C C . ARG A 1 86 ? 8.990 3.634 5.449 1.00 93.88 86 ARG A C 1
ATOM 646 O O . ARG A 1 86 ? 9.902 3.415 6.243 1.00 93.88 86 ARG A O 1
ATOM 653 N N . GLN A 1 87 ? 8.738 4.847 4.964 1.00 91.50 87 GLN A N 1
ATOM 654 C CA . GLN A 1 87 ? 9.464 6.053 5.35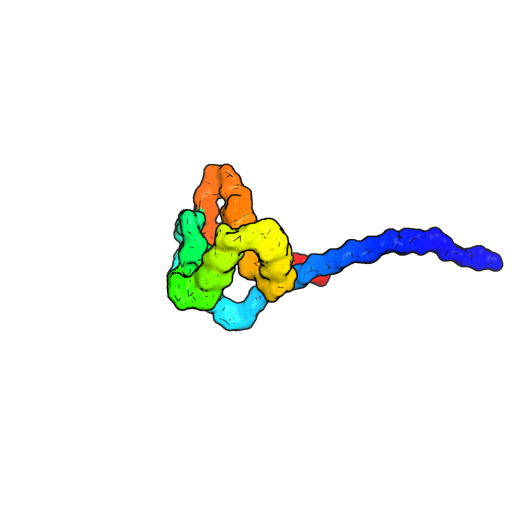4 1.00 91.50 87 GLN A CA 1
ATOM 655 C C . GLN A 1 87 ? 8.762 6.851 6.455 1.00 91.50 87 GLN A C 1
ATOM 657 O O . GLN A 1 87 ? 9.347 7.830 6.914 1.00 91.50 87 GLN A O 1
ATOM 662 N N . ALA A 1 88 ? 7.573 6.454 6.916 1.00 83.94 88 ALA A N 1
ATOM 663 C CA . ALA A 1 88 ? 6.937 7.057 8.084 1.00 83.94 88 ALA A CA 1
ATOM 664 C C . ALA A 1 88 ? 7.810 6.796 9.331 1.00 83.94 88 ALA A C 1
ATOM 666 O O . ALA A 1 88 ? 7.936 5.667 9.795 1.00 83.94 88 ALA A O 1
ATOM 667 N N . ARG A 1 89 ? 8.524 7.825 9.816 1.00 63.00 89 ARG A N 1
ATOM 668 C CA . ARG A 1 89 ? 9.686 7.644 10.715 1.00 63.00 89 ARG A CA 1
ATOM 669 C C . ARG A 1 89 ? 9.389 7.638 12.216 1.00 63.00 89 ARG A C 1
ATOM 671 O O . ARG A 1 89 ? 10.320 7.378 12.973 1.00 63.00 89 ARG A O 1
ATOM 678 N N . THR A 1 90 ? 8.180 7.961 12.677 1.00 61.22 90 THR A N 1
ATOM 679 C CA . THR A 1 90 ? 7.986 8.265 14.114 1.00 61.22 90 THR A CA 1
ATOM 680 C C . THR A 1 90 ? 6.687 7.770 14.747 1.00 61.22 90 THR A C 1
ATOM 682 O O . THR A 1 90 ? 6.652 7.627 15.965 1.00 61.22 90 THR A O 1
ATOM 685 N N . VAL A 1 91 ? 5.645 7.482 13.968 1.00 81.50 91 VAL A N 1
ATOM 686 C CA . VAL A 1 91 ? 4.358 6.935 14.434 1.00 81.50 91 VAL A CA 1
ATOM 687 C C . VAL A 1 91 ? 3.887 5.941 13.377 1.00 81.50 91 VAL A C 1
ATOM 689 O O . VAL A 1 91 ? 4.105 6.202 12.192 1.00 81.50 91 VAL A O 1
ATOM 692 N N . THR A 1 92 ? 3.292 4.811 13.784 1.00 89.69 92 THR A N 1
ATOM 693 C CA . THR A 1 92 ? 2.624 3.902 12.840 1.00 89.69 92 THR A CA 1
ATOM 694 C C . THR A 1 92 ? 1.579 4.713 12.069 1.00 89.69 92 THR A C 1
ATOM 696 O O . THR A 1 92 ? 0.634 5.195 12.697 1.00 89.69 92 THR A O 1
ATOM 699 N N . PRO A 1 93 ? 1.743 4.907 10.749 1.00 94.62 93 PRO A N 1
ATOM 700 C CA . PRO A 1 93 ? 0.804 5.706 9.982 1.00 94.62 93 PRO A CA 1
ATOM 701 C C . PRO A 1 93 ? -0.536 4.983 9.876 1.00 94.62 93 PRO A C 1
ATOM 703 O O . PRO A 1 93 ? -0.590 3.751 9.938 1.00 94.62 93 PRO A O 1
ATOM 706 N N . THR A 1 94 ? -1.612 5.731 9.673 1.00 97.06 94 THR A N 1
ATOM 707 C CA . THR A 1 94 ? -2.946 5.149 9.498 1.00 97.06 94 THR A CA 1
ATOM 708 C C . THR A 1 94 ? -3.321 4.969 8.028 1.00 97.06 94 THR A C 1
ATOM 710 O O . THR A 1 94 ? -2.735 5.570 7.118 1.00 97.06 94 THR A O 1
ATOM 713 N N . ALA A 1 95 ? -4.344 4.150 7.775 1.00 97.44 95 ALA A N 1
ATOM 714 C CA . ALA A 1 95 ? -4.938 3.998 6.450 1.00 97.44 95 ALA A CA 1
ATOM 715 C C . ALA A 1 95 ? -5.409 5.345 5.872 1.00 97.44 95 ALA A C 1
ATOM 717 O O . ALA A 1 95 ? -5.184 5.624 4.694 1.00 97.44 95 ALA A O 1
ATOM 718 N N . GLY A 1 96 ? -6.001 6.209 6.700 1.00 97.19 96 GLY A N 1
ATOM 719 C CA . GLY A 1 96 ? -6.466 7.535 6.301 1.00 97.19 96 GLY A CA 1
ATOM 720 C C . GLY A 1 96 ? -5.327 8.453 5.859 1.00 97.19 96 GLY A C 1
ATOM 721 O O . GLY A 1 96 ? -5.453 9.132 4.837 1.00 97.19 96 GLY A O 1
ATOM 722 N N . GLU A 1 97 ? -4.196 8.436 6.569 1.00 96.69 97 GLU A N 1
ATOM 723 C CA . GLU A 1 97 ? -2.998 9.201 6.199 1.00 96.69 97 GLU A CA 1
ATOM 724 C C . GLU A 1 97 ? -2.415 8.722 4.867 1.00 96.69 97 GLU A C 1
ATOM 726 O O . GLU A 1 97 ? -2.137 9.540 3.986 1.00 96.69 97 GLU A O 1
ATOM 731 N N . LEU A 1 98 ? -2.311 7.401 4.677 1.00 96.50 98 LEU A N 1
ATOM 732 C CA . LEU A 1 98 ? -1.883 6.816 3.407 1.00 96.50 98 LEU A CA 1
ATOM 733 C C . LEU A 1 98 ? -2.811 7.248 2.265 1.00 96.50 98 LEU A C 1
ATOM 735 O O . LEU A 1 98 ? -2.347 7.715 1.230 1.00 96.50 98 LEU A O 1
ATOM 739 N N . LEU A 1 99 ? -4.127 7.125 2.432 1.00 96.44 99 LEU A N 1
ATOM 740 C CA . LEU A 1 99 ? -5.095 7.478 1.391 1.00 96.44 99 LEU A CA 1
ATOM 741 C C . LEU A 1 99 ? -5.116 8.979 1.092 1.00 96.44 99 LEU A C 1
ATOM 743 O O . LEU A 1 99 ? -5.294 9.371 -0.063 1.00 96.44 99 LEU A O 1
ATOM 747 N N . ALA A 1 100 ? -4.946 9.828 2.107 1.00 95.69 100 ALA A N 1
ATOM 748 C CA . ALA A 1 100 ? -4.801 11.267 1.923 1.00 95.69 100 ALA A CA 1
ATOM 749 C C . ALA A 1 100 ? -3.560 11.589 1.085 1.00 95.69 100 ALA A C 1
ATOM 751 O O . ALA A 1 100 ? -3.653 12.366 0.133 1.00 95.69 100 ALA A O 1
ATOM 752 N N . GLU A 1 101 ? -2.437 10.938 1.378 1.00 95.06 101 GLU A N 1
ATOM 753 C CA . GLU A 1 101 ? -1.214 11.084 0.601 1.00 95.06 101 GLU A CA 1
ATOM 754 C C . GLU A 1 101 ? -1.384 10.589 -0.841 1.00 95.06 101 GLU A C 1
ATOM 756 O O . GLU A 1 101 ? -1.021 11.304 -1.776 1.00 95.06 101 GLU A O 1
ATOM 761 N N . MET A 1 102 ? -1.971 9.406 -1.044 1.00 94.69 102 MET A N 1
ATOM 762 C CA . MET A 1 102 ? -2.195 8.853 -2.384 1.00 94.69 102 MET A CA 1
ATOM 763 C C . MET A 1 102 ? -3.074 9.785 -3.228 1.00 94.69 102 MET A C 1
ATOM 765 O O . MET A 1 102 ? -2.714 10.120 -4.354 1.00 94.69 102 MET A O 1
ATOM 769 N N . ARG A 1 103 ? -4.164 10.319 -2.657 1.00 93.56 103 ARG A N 1
ATOM 770 C CA . ARG A 1 103 ? -5.009 11.323 -3.328 1.00 93.56 103 ARG A CA 1
ATOM 771 C C . ARG A 1 103 ? -4.242 12.599 -3.669 1.00 93.56 103 ARG A C 1
ATOM 773 O O . ARG A 1 103 ? -4.427 13.150 -4.752 1.00 93.56 103 ARG A O 1
ATOM 780 N N . ARG A 1 104 ? -3.374 13.071 -2.767 1.00 92.31 104 ARG A N 1
ATOM 781 C CA . ARG A 1 104 ? -2.547 14.265 -2.989 1.00 92.31 104 ARG A CA 1
ATOM 782 C C . ARG A 1 104 ? -1.613 14.080 -4.183 1.00 92.31 104 ARG A C 1
ATOM 784 O O . ARG A 1 104 ? -1.484 15.001 -4.983 1.00 92.31 104 ARG A O 1
ATOM 791 N N . VAL A 1 105 ? -0.963 12.922 -4.311 1.00 90.19 105 VAL A N 1
ATOM 792 C CA . VAL A 1 105 ? -0.024 12.668 -5.418 1.00 90.19 105 VAL A CA 1
ATOM 793 C C . VAL A 1 105 ? -0.705 12.298 -6.730 1.00 90.19 105 VAL A C 1
ATOM 795 O O . VAL A 1 105 ? -0.178 12.634 -7.785 1.00 90.19 105 VAL A O 1
ATOM 798 N N . GLU A 1 106 ? -1.884 11.678 -6.678 1.00 89.31 106 GLU A N 1
ATOM 799 C CA . GLU A 1 106 ? -2.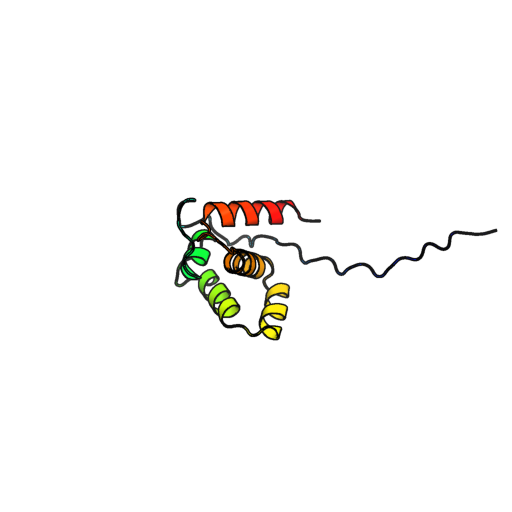735 11.454 -7.853 1.00 89.31 106 GLU A CA 1
ATOM 800 C C . GLU A 1 106 ? -3.223 12.786 -8.443 1.00 89.31 106 GLU A C 1
ATOM 802 O O . GLU A 1 106 ? -3.166 12.989 -9.655 1.00 89.31 106 GLU A O 1
ATOM 807 N N . GLY A 1 107 ? -3.652 13.720 -7.586 1.00 78.25 107 GLY A N 1
ATOM 808 C CA . GLY A 1 107 ? -4.085 15.063 -7.985 1.00 78.25 107 GLY A CA 1
ATOM 809 C C . GLY A 1 107 ? -2.945 16.009 -8.379 1.00 78.25 107 GLY A C 1
ATOM 810 O O . GLY A 1 107 ? -3.206 17.058 -8.957 1.00 78.25 107 GLY A O 1
ATOM 811 N N . ALA A 1 108 ? -1.694 15.638 -8.088 1.00 71.25 108 ALA A N 1
ATOM 812 C CA . ALA A 1 108 ? -0.487 16.372 -8.471 1.00 71.25 108 ALA A CA 1
ATOM 813 C C . ALA A 1 108 ? 0.140 15.857 -9.785 1.00 71.25 108 ALA A C 1
ATOM 815 O O . ALA A 1 108 ? 1.316 16.127 -10.043 1.00 71.25 108 ALA A O 1
ATOM 816 N N . GLY A 1 109 ? -0.616 15.088 -10.586 1.00 57.66 109 GLY A N 1
ATOM 817 C CA . GLY A 1 109 ? -0.246 14.742 -11.964 1.00 57.66 109 GLY A CA 1
ATOM 818 C C . GLY A 1 109 ? 0.079 15.994 -12.801 1.00 57.66 109 GLY A C 1
ATOM 819 O O . GLY A 1 109 ? -0.381 17.072 -12.438 1.00 57.66 109 GLY A O 1
ATOM 820 N N . PRO A 1 110 ? 0.910 15.851 -13.853 1.00 47.91 110 PRO A N 1
ATOM 821 C CA . PRO A 1 110 ? 1.716 16.920 -14.459 1.00 47.91 110 PRO A CA 1
ATOM 822 C C . PRO A 1 110 ? 0.977 18.221 -14.785 1.00 47.91 110 PRO A C 1
ATOM 824 O O . PRO A 1 110 ? -0.180 18.147 -15.255 1.00 47.91 110 PRO A O 1
#

Foldseek 3Di:
DDDDDDPDDPDDPDQPQLAQDPPFDAAQDDQQAFCPDLQQLQNLSRHHCPGPLSVLLVCCVPDDPVVLVVCCVVNVNSSVLSVVQVPPDDDRHGSNRSVVVSVVSNVVGD

Sequence (110 aa):
MGGEGGTGGPARPARPALIRPSWVRPSAVPDDHPLDSTDDVALALGGSPTSWTADVLRILAKSDPIRLAALTVALPWYAYAYLWWRQARTVTPTAGELLAEMRRVEGAGP

Organism: NCBI:txid2599596